Protein AF-A0A1C4Q331-F1 (afdb_monomer)

Radius of gyration: 15.73 Å; Cα contacts (8 Å, |Δi|>4): 111; chains: 1; bounding box: 29×30×48 Å

pLDDT: mean 87.79, std 13.41, range [39.84, 97.75]

Solvent-accessible surface area (backbone atoms only — not comparable to full-atom values): 6144 Å² total; per-residue (Å²): 84,71,68,70,79,42,51,97,45,69,68,37,45,51,61,76,69,50,78,54,90,51,75,50,84,66,67,50,57,43,76,56,60,70,34,66,68,47,50,52,39,54,50,44,31,45,73,74,66,33,45,63,70,83,64,43,73,42,80,42,78,37,82,92,74,75,41,79,46,64,19,40,30,82,64,55,71,67,57,50,51,50,53,53,51,56,57,68,68,37,80,77,65,79,69,61,88,75,81,130

Structure (mmCIF, N/CA/C/O backbone):
data_AF-A0A1C4Q331-F1
#
_entry.id   AF-A0A1C4Q331-F1
#
loop_
_atom_site.group_PDB
_atom_site.id
_atom_site.type_symbol
_atom_site.label_atom_id
_atom_site.label_alt_id
_atom_site.label_comp_id
_atom_site.label_asym_id
_atom_site.label_entity_id
_atom_site.label_seq_id
_atom_site.pdbx_PDB_ins_code
_atom_site.Cartn_x
_atom_site.Cartn_y
_atom_site.Cartn_z
_atom_site.occupancy
_atom_site.B_iso_or_equiv
_atom_site.auth_seq_id
_atom_site.auth_comp_id
_atom_site.auth_asym_id
_atom_site.auth_atom_id
_atom_site.pdbx_PDB_model_num
ATOM 1 N N . MET A 1 1 ? -0.215 -9.614 2.777 1.00 71.31 1 MET A N 1
ATOM 2 C CA . MET A 1 1 ? 0.178 -9.510 4.197 1.00 71.31 1 MET A CA 1
ATOM 3 C C . MET A 1 1 ? -0.854 -8.691 4.945 1.00 71.31 1 MET A C 1
ATOM 5 O O . MET A 1 1 ? -1.688 -9.327 5.562 1.00 71.31 1 MET A O 1
ATOM 9 N N . ALA A 1 2 ? -0.916 -7.363 4.777 1.00 82.31 2 ALA A N 1
ATOM 10 C CA . ALA A 1 2 ? -1.954 -6.534 5.413 1.00 82.31 2 ALA A CA 1
ATOM 11 C C . ALA A 1 2 ? -3.388 -6.962 5.038 1.00 82.31 2 ALA A C 1
ATOM 13 O O . ALA A 1 2 ? -4.151 -7.322 5.919 1.00 82.31 2 ALA A O 1
ATOM 14 N N . ALA A 1 3 ? -3.681 -7.105 3.738 1.00 92.56 3 ALA A N 1
ATOM 15 C CA . ALA A 1 3 ? -4.972 -7.599 3.226 1.00 92.56 3 ALA A CA 1
ATOM 16 C C . ALA A 1 3 ? -5.399 -8.995 3.738 1.00 92.56 3 ALA A C 1
ATOM 18 O O . ALA A 1 3 ? -6.500 -9.446 3.469 1.00 92.56 3 ALA A O 1
ATOM 19 N N . ALA A 1 4 ? -4.490 -9.735 4.379 1.00 93.81 4 ALA A N 1
ATOM 20 C CA . ALA A 1 4 ? -4.747 -11.064 4.929 1.00 93.81 4 ALA A CA 1
ATOM 21 C C . ALA A 1 4 ? -4.608 -11.088 6.464 1.00 93.81 4 ALA A C 1
ATOM 23 O O . ALA A 1 4 ? -4.492 -12.166 7.039 1.00 93.81 4 ALA A O 1
ATOM 24 N N . GLY A 1 5 ? -4.517 -9.922 7.119 1.00 91.50 5 GLY A N 1
ATOM 25 C CA . GLY A 1 5 ? -4.336 -9.807 8.570 1.00 91.50 5 GLY A CA 1
ATOM 26 C C . GLY A 1 5 ? -2.999 -10.344 9.102 1.00 91.50 5 GLY A C 1
ATOM 27 O O . GLY A 1 5 ? -2.870 -10.601 10.293 1.00 91.50 5 GLY A O 1
ATOM 28 N N . ALA A 1 6 ? -1.994 -10.548 8.243 1.00 95.00 6 ALA A N 1
ATOM 29 C CA . ALA A 1 6 ? -0.720 -11.155 8.627 1.00 95.00 6 ALA A CA 1
ATOM 30 C C . ALA A 1 6 ? 0.382 -10.103 8.845 1.00 95.00 6 ALA A C 1
ATOM 32 O O . ALA A 1 6 ? 0.688 -9.324 7.935 1.00 95.00 6 ALA A O 1
ATOM 33 N N . ALA A 1 7 ? 1.049 -10.157 10.006 1.00 95.19 7 ALA A N 1
ATOM 34 C CA . ALA A 1 7 ? 2.144 -9.261 10.397 1.00 95.19 7 ALA A CA 1
ATOM 35 C C . ALA A 1 7 ? 3.439 -10.019 10.770 1.00 95.19 7 ALA A C 1
ATOM 37 O O . ALA A 1 7 ? 3.823 -10.066 11.936 1.00 95.19 7 ALA A O 1
ATOM 38 N N . PRO A 1 8 ? 4.157 -10.606 9.794 1.00 95.19 8 PRO A N 1
ATOM 39 C CA . PRO A 1 8 ? 5.402 -11.334 10.061 1.00 95.19 8 PRO A CA 1
ATOM 40 C C . PRO A 1 8 ? 6.613 -10.414 10.300 1.00 95.19 8 PRO A C 1
ATOM 42 O O . PRO A 1 8 ? 7.715 -10.892 10.551 1.00 95.19 8 PRO A O 1
ATOM 45 N N . ASN A 1 9 ? 6.446 -9.096 10.171 1.00 95.31 9 ASN A N 1
ATOM 46 C CA . ASN A 1 9 ? 7.483 -8.100 10.415 1.00 95.31 9 ASN A CA 1
ATOM 47 C C . ASN A 1 9 ? 6.881 -6.847 11.069 1.00 95.31 9 ASN A C 1
ATOM 49 O O . ASN A 1 9 ? 5.665 -6.653 11.061 1.00 95.31 9 ASN A O 1
ATOM 53 N N . ARG A 1 10 ? 7.749 -5.977 11.601 1.00 96.62 10 ARG A N 1
ATOM 54 C CA . ARG A 1 10 ? 7.339 -4.774 12.345 1.00 96.62 10 ARG A CA 1
ATOM 55 C C . ARG A 1 10 ? 6.478 -3.815 11.527 1.00 96.62 10 ARG A C 1
ATOM 57 O O . ARG A 1 10 ? 5.551 -3.242 12.078 1.00 96.62 10 ARG A O 1
ATOM 64 N N . LEU A 1 11 ? 6.756 -3.656 10.232 1.00 94.75 11 LEU A N 1
ATOM 65 C CA . LEU A 1 11 ? 5.938 -2.806 9.365 1.00 94.75 11 LEU A CA 1
ATOM 66 C C . LEU A 1 11 ? 4.496 -3.327 9.297 1.00 94.75 11 LEU A C 1
ATOM 68 O O . LEU A 1 11 ? 3.559 -2.553 9.451 1.00 94.75 11 LEU A O 1
ATOM 72 N N . GLY A 1 12 ? 4.319 -4.641 9.134 1.00 94.19 12 GLY A N 1
ATOM 73 C CA . GLY A 1 12 ? 3.003 -5.276 9.191 1.00 94.19 12 GLY A CA 1
ATOM 74 C C . GLY A 1 12 ? 2.307 -5.065 10.537 1.00 94.19 12 GLY A C 1
ATOM 75 O O . GLY A 1 12 ? 1.124 -4.750 10.552 1.00 94.19 12 GLY A O 1
ATOM 76 N N . THR A 1 13 ? 3.034 -5.176 11.654 1.00 95.25 13 THR A N 1
ATOM 77 C CA . THR A 1 13 ? 2.478 -4.914 12.994 1.00 95.25 13 THR A CA 1
ATOM 78 C C . THR A 1 13 ? 2.010 -3.469 13.142 1.00 95.25 13 THR A C 1
ATOM 80 O O . THR A 1 13 ? 0.907 -3.249 13.626 1.00 95.25 13 THR A O 1
ATOM 83 N N . VAL A 1 14 ? 2.809 -2.494 12.694 1.00 95.94 14 VAL A N 1
ATOM 84 C CA . VAL A 1 14 ? 2.441 -1.068 12.731 1.00 95.94 14 VAL A CA 1
ATOM 85 C C . VAL A 1 14 ? 1.185 -0.806 11.906 1.00 95.94 14 VAL A C 1
ATOM 87 O O . VAL A 1 14 ? 0.296 -0.113 12.377 1.00 95.94 14 VAL A O 1
ATOM 90 N N . ILE A 1 15 ? 1.086 -1.391 10.710 1.00 94.94 15 ILE A N 1
ATOM 91 C CA . ILE A 1 15 ? -0.102 -1.262 9.857 1.00 94.94 15 ILE A CA 1
ATOM 92 C C . ILE A 1 15 ? -1.350 -1.813 10.557 1.00 94.94 15 ILE A C 1
ATOM 94 O O . ILE A 1 15 ? -2.387 -1.163 10.524 1.00 94.94 15 ILE A O 1
ATOM 98 N N . LEU A 1 16 ? -1.267 -2.994 11.182 1.00 94.75 16 LEU A N 1
ATOM 99 C CA . LEU A 1 16 ? -2.421 -3.600 11.860 1.00 94.75 16 LEU A CA 1
ATOM 100 C C . LEU A 1 16 ? -2.827 -2.868 13.145 1.00 94.75 16 LEU A C 1
ATOM 102 O O . LEU A 1 16 ? -3.975 -2.976 13.555 1.00 94.75 16 LEU A O 1
ATOM 106 N N . ALA A 1 17 ? -1.895 -2.161 13.782 1.00 94.88 17 ALA A N 1
ATOM 107 C CA . ALA A 1 17 ? -2.142 -1.388 14.996 1.00 94.88 17 ALA A CA 1
ATOM 108 C C . ALA A 1 17 ? -2.497 0.085 14.720 1.00 94.88 17 ALA A C 1
ATOM 110 O O . ALA A 1 17 ? -2.633 0.859 15.662 1.00 94.88 17 ALA A O 1
ATOM 111 N N . ALA A 1 18 ? -2.566 0.509 13.455 1.00 93.06 18 ALA A N 1
ATOM 112 C CA . ALA A 1 18 ? -2.797 1.904 13.112 1.00 93.06 18 ALA A CA 1
ATOM 113 C C . ALA A 1 18 ? -4.272 2.289 13.307 1.00 93.06 18 ALA A C 1
ATOM 115 O O . ALA A 1 18 ? -5.144 1.797 12.597 1.00 93.06 18 ALA A O 1
ATOM 116 N N . ASP A 1 19 ? -4.528 3.247 14.199 1.00 90.56 19 ASP A N 1
ATOM 117 C CA . ASP A 1 19 ? -5.849 3.874 14.386 1.00 90.56 19 ASP A CA 1
ATOM 118 C C . ASP A 1 19 ? -6.065 5.112 13.491 1.00 90.56 19 ASP A C 1
ATOM 120 O O . ASP A 1 19 ? -7.026 5.868 13.651 1.00 90.56 19 ASP A O 1
ATOM 124 N N . CYS A 1 20 ? -5.160 5.338 12.540 1.00 89.56 20 CYS A N 1
ATOM 125 C CA . CYS A 1 20 ? -5.206 6.409 11.551 1.00 89.56 20 CYS A CA 1
ATOM 126 C C . CYS A 1 20 ? -5.291 5.829 10.128 1.00 89.56 20 CYS A C 1
ATOM 128 O O . CYS A 1 20 ? -5.007 4.644 9.928 1.00 89.56 20 CYS A O 1
ATOM 130 N N . PRO A 1 21 ? -5.665 6.629 9.110 1.00 92.44 21 PRO A N 1
ATOM 131 C CA . PRO A 1 21 ? -5.699 6.133 7.742 1.00 92.44 21 PRO A CA 1
ATOM 132 C C . PRO A 1 21 ? -4.338 5.614 7.293 1.00 92.44 21 PRO A C 1
ATOM 134 O O . PRO A 1 21 ? -3.316 6.288 7.437 1.00 92.44 21 PRO A O 1
ATOM 137 N N . VAL A 1 22 ? -4.350 4.448 6.655 1.00 94.69 22 VAL A N 1
ATOM 138 C CA . VAL A 1 22 ? -3.163 3.855 6.043 1.00 94.69 22 VAL A CA 1
ATOM 139 C C . VAL A 1 22 ? -3.272 3.980 4.529 1.00 94.69 22 VAL A C 1
ATOM 141 O O . VAL A 1 22 ? -4.238 3.510 3.927 1.00 94.69 22 VAL A O 1
ATOM 144 N N . ALA A 1 23 ? -2.261 4.594 3.912 1.00 95.69 23 ALA A N 1
ATOM 145 C CA . ALA A 1 23 ? -2.136 4.687 2.464 1.00 95.69 23 ALA A CA 1
ATOM 146 C C . ALA A 1 23 ? -1.039 3.751 1.935 1.00 95.69 23 ALA A C 1
ATOM 148 O O . ALA A 1 23 ? 0.093 3.769 2.421 1.00 95.69 23 ALA A O 1
ATOM 149 N N . PHE A 1 24 ? -1.353 2.960 0.909 1.00 95.75 24 PHE A N 1
ATOM 150 C CA . PHE A 1 24 ? -0.402 2.085 0.222 1.00 95.75 24 PHE A CA 1
ATOM 151 C C . PHE A 1 24 ? -0.141 2.593 -1.190 1.00 95.75 24 PHE A C 1
ATOM 153 O O . PHE A 1 24 ? -1.073 2.714 -1.972 1.00 95.75 24 PHE A O 1
ATOM 160 N N . PHE A 1 25 ? 1.128 2.791 -1.548 1.00 95.12 25 PHE A N 1
ATOM 161 C CA . PHE A 1 25 ? 1.557 3.142 -2.905 1.00 95.12 25 PHE A CA 1
ATOM 162 C C . PHE A 1 25 ? 2.260 1.935 -3.543 1.00 95.12 25 PHE A C 1
ATOM 164 O O . PHE A 1 25 ? 3.440 1.706 -3.266 1.00 95.12 25 PHE A O 1
ATOM 171 N N . PRO A 1 26 ? 1.564 1.098 -4.336 1.00 93.44 26 PRO A N 1
ATOM 172 C CA . PRO A 1 26 ? 2.153 -0.127 -4.858 1.00 93.44 26 PRO A CA 1
ATOM 173 C C . PRO A 1 26 ? 3.200 0.169 -5.936 1.00 93.44 26 PRO A C 1
ATOM 175 O O . PRO A 1 26 ? 2.903 0.814 -6.937 1.00 93.44 26 PRO A O 1
ATOM 178 N N . VAL A 1 27 ? 4.404 -0.380 -5.764 1.00 91.69 27 VAL A N 1
ATOM 179 C CA . VAL A 1 27 ? 5.494 -0.321 -6.748 1.00 91.69 27 VAL A CA 1
ATOM 180 C C . VAL A 1 27 ? 5.982 -1.732 -7.004 1.00 91.69 27 VAL A C 1
ATOM 182 O O . VAL A 1 27 ? 6.430 -2.418 -6.084 1.00 91.69 27 VAL A O 1
ATOM 185 N N . MET A 1 28 ? 5.858 -2.191 -8.243 1.00 90.50 28 MET A N 1
ATOM 186 C CA . MET A 1 28 ? 6.271 -3.531 -8.653 1.00 90.50 28 MET A CA 1
ATOM 187 C C . MET A 1 28 ? 6.327 -3.626 -10.177 1.00 90.50 28 MET A C 1
ATOM 189 O O . MET A 1 28 ? 5.725 -2.810 -10.867 1.00 90.50 28 MET A O 1
ATOM 193 N N . GLY A 1 29 ? 6.991 -4.656 -10.706 1.00 90.00 29 GLY A N 1
ATOM 194 C CA . GLY A 1 29 ? 6.990 -4.929 -12.146 1.00 90.00 29 GLY A CA 1
ATOM 195 C C . GLY A 1 29 ? 5.591 -5.261 -12.687 1.00 90.00 29 GLY A C 1
ATOM 196 O O . GLY A 1 29 ? 4.738 -5.794 -11.967 1.00 90.00 29 GLY A O 1
ATOM 197 N N . ALA A 1 30 ? 5.365 -5.004 -13.979 1.00 89.00 30 ALA A N 1
ATOM 198 C CA . ALA A 1 30 ? 4.064 -5.158 -14.643 1.00 89.00 30 ALA A CA 1
ATOM 199 C C . ALA A 1 30 ? 3.457 -6.561 -14.457 1.00 89.00 30 ALA A C 1
ATOM 201 O O . ALA A 1 30 ? 2.308 -6.717 -14.044 1.00 89.00 30 ALA A O 1
ATOM 202 N N . ARG A 1 31 ? 4.283 -7.601 -14.632 1.00 88.75 31 ARG A N 1
ATOM 203 C CA . ARG A 1 31 ? 3.864 -9.004 -14.473 1.00 88.75 31 ARG A CA 1
ATOM 204 C C . ARG A 1 31 ? 3.442 -9.349 -13.046 1.00 88.75 31 ARG A C 1
ATOM 206 O O . ARG A 1 31 ? 2.674 -10.285 -12.849 1.00 88.75 31 ARG A O 1
ATOM 213 N N . MET A 1 32 ? 3.969 -8.657 -12.031 1.00 91.94 32 MET A N 1
ATOM 214 C CA . MET A 1 32 ? 3.510 -8.841 -10.651 1.00 91.94 32 MET A CA 1
ATOM 215 C C . MET A 1 32 ? 2.133 -8.215 -10.458 1.00 91.94 32 MET A C 1
ATOM 217 O O . MET A 1 32 ? 1.267 -8.852 -9.862 1.00 91.94 32 MET A O 1
ATOM 221 N N . TRP A 1 33 ? 1.924 -7.017 -11.000 1.00 91.94 33 TRP A N 1
ATOM 222 C CA . TRP A 1 33 ? 0.660 -6.289 -10.911 1.00 91.94 33 TRP A CA 1
ATOM 223 C C . TRP A 1 33 ? -0.511 -7.021 -11.581 1.00 91.94 33 TRP A C 1
ATOM 225 O O . TRP A 1 33 ? -1.642 -6.979 -11.099 1.00 91.94 33 TRP A O 1
ATOM 235 N N . GLU A 1 34 ? -0.247 -7.742 -12.668 1.00 91.56 34 GLU A N 1
ATOM 236 C CA . GLU A 1 34 ? -1.243 -8.562 -13.368 1.00 91.56 34 GLU A CA 1
ATOM 237 C C . GLU A 1 34 ? -1.656 -9.828 -12.605 1.00 91.56 34 GLU A C 1
ATOM 239 O O . GLU A 1 34 ? -2.675 -10.436 -12.933 1.00 91.56 34 GLU A O 1
ATOM 244 N N . LYS A 1 35 ? -0.914 -10.243 -11.566 1.00 95.94 35 LYS A N 1
ATOM 245 C CA . LYS A 1 35 ? -1.259 -11.461 -10.822 1.00 95.94 35 LYS A CA 1
ATOM 246 C C . LYS A 1 35 ? -2.629 -11.301 -10.150 1.00 95.94 35 LYS A C 1
ATOM 248 O O . LYS A 1 35 ? -2.816 -10.343 -9.393 1.00 95.94 35 LYS A O 1
ATOM 253 N N . PRO A 1 36 ? -3.540 -12.287 -10.283 1.00 97.44 36 PRO A N 1
ATOM 254 C CA . PRO A 1 36 ? -4.860 -12.234 -9.651 1.00 97.44 36 PRO A CA 1
ATOM 255 C C . PRO A 1 36 ? -4.796 -11.988 -8.140 1.00 97.44 36 PRO A C 1
ATOM 257 O O . PRO A 1 36 ? -5.591 -11.231 -7.593 1.00 97.44 36 PRO A O 1
ATOM 260 N N . ALA A 1 37 ? -3.795 -12.565 -7.467 1.00 96.69 37 ALA A N 1
ATOM 261 C CA . ALA A 1 37 ? -3.578 -12.359 -6.039 1.00 96.69 37 ALA A CA 1
ATOM 262 C C . ALA A 1 37 ? -3.274 -10.894 -5.680 1.00 96.69 37 ALA A C 1
ATOM 264 O O . ALA A 1 37 ? -3.742 -10.419 -4.651 1.00 96.69 37 ALA A O 1
ATOM 265 N N . VAL A 1 38 ? -2.518 -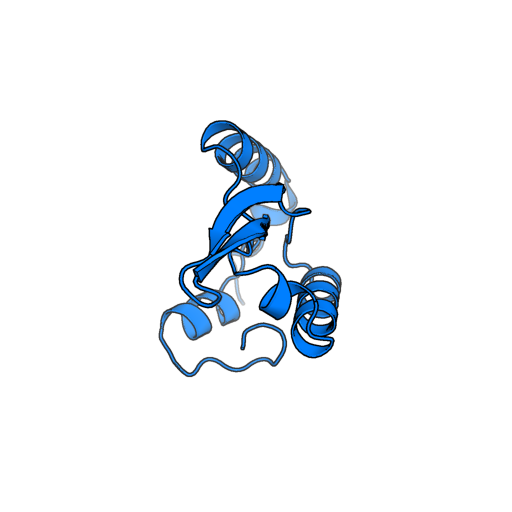10.168 -6.512 1.00 95.69 38 VAL A N 1
ATOM 266 C CA . VAL A 1 38 ? -2.212 -8.748 -6.271 1.00 95.69 38 VAL A CA 1
ATOM 267 C C . VAL A 1 38 ? -3.466 -7.906 -6.453 1.00 95.69 38 VAL A C 1
ATOM 269 O O . VAL A 1 38 ? -3.801 -7.130 -5.562 1.00 95.69 38 VAL A O 1
ATOM 272 N N . ARG A 1 39 ? -4.205 -8.114 -7.548 1.00 94.94 39 ARG A N 1
ATOM 273 C CA . ARG A 1 39 ? -5.459 -7.393 -7.816 1.00 94.94 39 ARG A CA 1
ATOM 274 C C . ARG A 1 39 ? -6.501 -7.618 -6.724 1.00 94.94 39 ARG A C 1
ATOM 276 O O . ARG A 1 39 ? -7.065 -6.648 -6.228 1.00 94.94 39 ARG A O 1
ATOM 283 N N . ARG A 1 40 ? -6.679 -8.870 -6.287 1.00 97.06 40 ARG A N 1
ATOM 284 C CA . ARG A 1 40 ? -7.562 -9.215 -5.165 1.00 97.06 40 ARG A CA 1
ATOM 285 C C . ARG A 1 40 ? -7.137 -8.518 -3.874 1.00 97.06 40 ARG A C 1
ATOM 287 O O . ARG A 1 40 ? -7.977 -7.945 -3.201 1.00 97.06 40 ARG A O 1
ATOM 294 N N . ASN A 1 41 ? -5.847 -8.536 -3.537 1.00 97.06 41 ASN A N 1
ATOM 295 C CA . ASN A 1 41 ? -5.371 -7.904 -2.305 1.00 97.06 41 ASN A CA 1
ATOM 296 C C . ASN A 1 41 ? -5.523 -6.376 -2.338 1.00 97.06 41 ASN A C 1
ATOM 298 O O . ASN A 1 41 ? -5.809 -5.782 -1.308 1.00 97.06 41 ASN A O 1
ATOM 302 N N . VAL A 1 42 ? -5.328 -5.736 -3.497 1.00 96.62 42 VAL A N 1
ATOM 303 C CA . VAL A 1 42 ? -5.563 -4.291 -3.658 1.00 96.62 42 VAL A CA 1
ATOM 304 C C . VAL A 1 42 ? -7.040 -3.956 -3.468 1.00 96.62 42 VAL A C 1
ATOM 306 O O . VAL A 1 42 ? -7.346 -3.000 -2.762 1.00 96.62 42 VAL A O 1
ATOM 309 N N . ALA A 1 43 ? -7.940 -4.745 -4.061 1.00 96.69 43 ALA A N 1
ATOM 310 C CA . ALA A 1 43 ? -9.378 -4.578 -3.864 1.00 96.69 43 ALA A CA 1
ATOM 311 C C . ALA A 1 43 ? -9.757 -4.744 -2.385 1.00 96.69 43 ALA A C 1
ATOM 313 O O . ALA A 1 43 ? -10.368 -3.843 -1.823 1.00 96.69 43 ALA A O 1
ATOM 314 N N . GLN A 1 44 ? -9.277 -5.810 -1.738 1.00 97.75 44 GLN A N 1
ATOM 315 C CA . GLN A 1 44 ? -9.531 -6.063 -0.319 1.00 97.75 44 GLN A CA 1
ATOM 316 C C . GLN A 1 44 ? -9.057 -4.908 0.569 1.00 97.75 44 GLN A C 1
ATOM 318 O O . GLN A 1 44 ? -9.806 -4.449 1.414 1.00 97.75 44 GLN A O 1
ATOM 323 N N . LEU A 1 45 ? -7.849 -4.371 0.349 1.00 96.56 45 LEU A N 1
ATOM 324 C CA . LEU A 1 45 ? -7.360 -3.226 1.130 1.00 96.56 45 LEU A CA 1
ATOM 325 C C . LEU A 1 45 ? -8.280 -2.006 1.010 1.00 96.56 45 LEU A C 1
ATOM 327 O O . LEU A 1 45 ? -8.493 -1.311 1.998 1.00 96.56 45 LEU A O 1
ATOM 331 N N . ARG A 1 46 ? -8.812 -1.739 -0.188 1.00 96.25 46 ARG A N 1
ATOM 332 C CA . ARG A 1 46 ? -9.759 -0.635 -0.407 1.00 96.25 46 ARG A CA 1
ATOM 333 C C . ARG A 1 46 ? -11.091 -0.897 0.296 1.00 96.25 46 ARG A C 1
ATOM 335 O O . ARG A 1 46 ? -11.639 0.024 0.891 1.00 96.25 46 ARG A O 1
ATOM 342 N N . GLU A 1 47 ? -11.586 -2.133 0.248 1.00 96.38 47 GLU A N 1
ATOM 343 C CA . GLU A 1 47 ? -12.7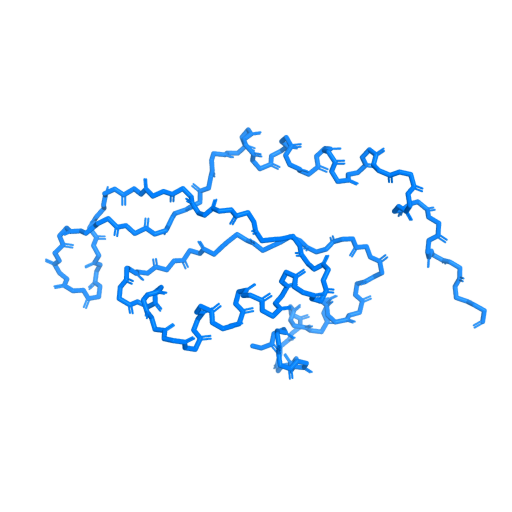97 -2.562 0.965 1.00 96.38 47 GLU A CA 1
ATOM 344 C C . GLU A 1 47 ? -12.631 -2.456 2.488 1.00 96.38 47 GLU A C 1
ATOM 346 O O . GLU A 1 47 ? -13.547 -2.008 3.173 1.00 96.38 47 GLU A O 1
ATOM 351 N N . ASP A 1 48 ? -11.439 -2.760 3.003 1.00 95.00 48 ASP A N 1
ATOM 352 C CA . ASP A 1 48 ? -11.080 -2.644 4.422 1.00 95.00 48 ASP A CA 1
ATOM 353 C C . ASP A 1 48 ? -10.848 -1.178 4.867 1.00 95.00 48 ASP A C 1
ATOM 355 O O . ASP A 1 48 ? -10.470 -0.923 6.011 1.00 95.00 48 ASP A O 1
ATOM 359 N N . GLY A 1 49 ? -11.049 -0.196 3.979 1.00 92.75 49 GLY A N 1
ATOM 360 C CA . GLY A 1 49 ? -10.927 1.236 4.277 1.00 92.75 49 GLY A CA 1
ATOM 361 C C . GLY A 1 49 ? -9.512 1.811 4.159 1.00 92.75 49 GLY A C 1
ATOM 362 O O . GLY A 1 49 ? -9.300 2.984 4.470 1.00 92.75 49 GLY A O 1
ATOM 363 N N . CYS A 1 50 ? -8.534 1.030 3.688 1.00 95.56 50 CYS A N 1
ATOM 364 C CA . CYS A 1 50 ? -7.207 1.559 3.379 1.00 95.56 50 CYS A CA 1
ATOM 365 C C . CYS A 1 50 ? -7.231 2.371 2.079 1.00 95.56 50 CYS A C 1
ATOM 367 O O . CYS A 1 50 ? -7.923 2.053 1.109 1.00 95.56 50 CYS A O 1
ATOM 369 N N . VAL A 1 51 ? -6.377 3.387 2.010 1.00 96.12 51 VAL A N 1
ATOM 370 C CA . VAL A 1 51 ? -6.235 4.220 0.818 1.00 96.12 51 VAL A CA 1
ATOM 371 C C . VAL A 1 51 ? -5.224 3.565 -0.113 1.00 96.12 51 VAL A C 1
ATOM 373 O O . VAL A 1 51 ? -4.042 3.458 0.198 1.00 96.12 51 VAL A O 1
ATOM 376 N N . VAL A 1 52 ? -5.669 3.122 -1.283 1.00 96.12 52 VAL A N 1
ATOM 377 C CA . VAL A 1 52 ? -4.769 2.601 -2.319 1.00 96.12 52 VAL A CA 1
ATOM 378 C C . VAL A 1 52 ? -5.034 3.382 -3.603 1.00 96.12 52 VAL A C 1
ATOM 380 O O . VAL A 1 52 ? -5.949 3.000 -4.340 1.00 96.12 52 VAL A O 1
ATOM 383 N N . PRO A 1 53 ? -4.315 4.490 -3.872 1.00 93.38 53 PRO A N 1
ATOM 384 C CA . PRO A 1 53 ? -4.514 5.269 -5.086 1.00 93.38 53 PRO A CA 1
ATOM 385 C C . PRO A 1 53 ? -4.256 4.419 -6.331 1.00 93.38 53 PRO A C 1
ATOM 387 O O . PRO A 1 53 ? -3.534 3.418 -6.289 1.00 93.38 53 PRO A O 1
ATOM 390 N N . GLU A 1 54 ? -4.867 4.811 -7.448 1.00 90.88 54 GLU A N 1
ATOM 391 C CA . GLU A 1 54 ? -4.515 4.214 -8.732 1.00 90.88 54 GLU A CA 1
ATOM 392 C C . GLU A 1 54 ? -3.032 4.479 -9.034 1.00 90.88 54 GLU A C 1
ATOM 394 O O . GLU A 1 54 ? -2.567 5.608 -8.841 1.00 90.88 54 GLU A O 1
ATOM 399 N N . PRO A 1 55 ? -2.264 3.463 -9.468 1.00 90.50 55 PRO A N 1
ATOM 400 C CA . PRO A 1 55 ? -0.845 3.649 -9.707 1.00 90.50 55 PRO A CA 1
ATOM 401 C C . PRO A 1 55 ? -0.589 4.613 -10.857 1.00 90.50 55 PRO A C 1
ATOM 403 O O . PRO A 1 55 ? -1.273 4.581 -11.883 1.00 90.50 55 PRO A O 1
ATOM 406 N N . VAL A 1 56 ? 0.478 5.396 -10.728 1.00 91.56 56 VAL A N 1
ATOM 407 C CA . VAL A 1 56 ? 1.047 6.095 -11.876 1.00 91.56 56 VAL A CA 1
ATOM 408 C C . VAL A 1 56 ? 1.871 5.086 -12.668 1.00 91.56 56 VAL A C 1
ATOM 410 O O . VAL A 1 56 ? 2.697 4.363 -12.109 1.00 91.56 56 VAL A O 1
ATOM 413 N N . TRP A 1 57 ? 1.622 5.007 -13.970 1.00 91.81 57 TRP A N 1
ATOM 414 C CA . TRP A 1 57 ? 2.318 4.088 -14.863 1.00 91.81 57 TRP A CA 1
ATOM 415 C C . TRP A 1 57 ? 3.480 4.790 -15.545 1.00 91.81 57 TRP A C 1
ATOM 417 O O . TRP A 1 57 ? 3.316 5.881 -16.090 1.00 91.81 57 TRP A O 1
ATOM 427 N N . HIS A 1 58 ? 4.643 4.148 -15.533 1.00 88.12 58 HIS A N 1
ATOM 428 C CA . HIS A 1 58 ? 5.836 4.654 -16.199 1.00 88.12 58 HIS A CA 1
ATOM 429 C C . HIS A 1 58 ? 6.481 3.558 -17.034 1.00 88.12 58 HIS A C 1
ATOM 431 O O . HIS A 1 58 ? 6.567 2.409 -16.603 1.00 88.12 58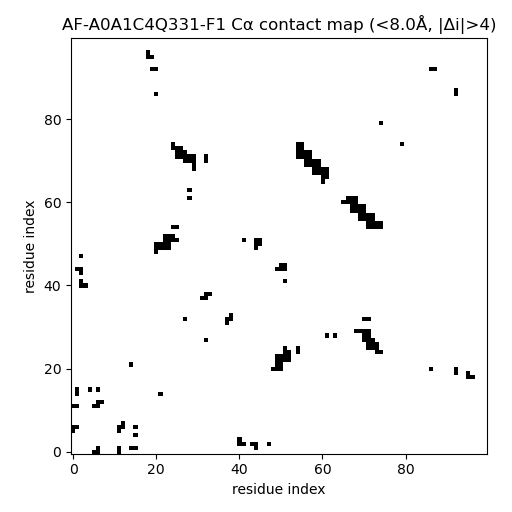 HIS A O 1
ATOM 437 N N . GLU A 1 59 ? 6.975 3.934 -18.212 1.00 90.31 59 GLU A N 1
ATOM 438 C CA . GLU A 1 59 ? 7.876 3.081 -18.976 1.00 90.31 59 GLU A CA 1
ATOM 439 C C . GLU A 1 59 ? 9.267 3.099 -18.347 1.00 90.31 59 GLU A C 1
ATOM 441 O O . GLU A 1 59 ? 9.879 4.153 -18.161 1.00 90.31 59 GLU A O 1
ATOM 446 N N . GLY A 1 60 ? 9.776 1.914 -18.033 1.00 85.88 60 GLY A N 1
ATOM 447 C CA . GLY A 1 60 ? 11.070 1.735 -17.395 1.00 85.88 60 GLY A CA 1
ATOM 448 C C . GLY A 1 60 ? 11.719 0.424 -17.805 1.00 85.88 60 GLY A C 1
ATOM 449 O O . GLY A 1 60 ? 11.107 -0.431 -18.447 1.00 85.88 60 GLY A O 1
ATOM 450 N N . PHE A 1 61 ? 12.994 0.273 -17.462 1.00 85.00 61 PHE A N 1
ATOM 451 C CA . PHE A 1 61 ? 13.673 -1.010 -17.590 1.00 85.00 61 PHE A CA 1
ATOM 452 C C . PHE A 1 61 ? 13.275 -1.907 -16.417 1.00 85.00 61 PHE A C 1
ATOM 454 O O . PHE A 1 61 ? 13.516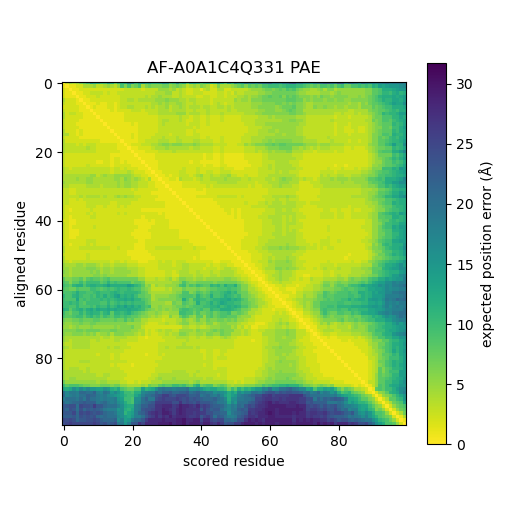 -1.551 -15.265 1.00 85.00 61 PHE A O 1
ATOM 461 N N . ASP A 1 62 ? 12.687 -3.065 -16.710 1.00 81.88 62 ASP A N 1
ATOM 462 C CA . ASP A 1 62 ? 12.364 -4.080 -15.712 1.00 81.88 62 ASP A CA 1
ATOM 463 C C . ASP A 1 62 ? 13.555 -5.049 -15.581 1.00 81.88 62 ASP A C 1
ATOM 465 O O . ASP A 1 62 ? 13.768 -5.889 -16.466 1.00 81.88 62 ASP A O 1
ATOM 469 N N . PRO A 1 63 ? 14.333 -4.986 -14.483 1.00 78.75 63 PRO A N 1
ATOM 470 C CA . PRO A 1 63 ? 15.493 -5.853 -14.288 1.00 78.75 63 PRO A CA 1
ATOM 471 C C . PRO A 1 63 ? 15.118 -7.335 -14.153 1.00 78.75 63 PRO A C 1
ATOM 473 O O . PRO A 1 63 ? 15.959 -8.194 -14.400 1.00 78.75 63 PRO A O 1
ATOM 476 N N . GLY A 1 64 ? 13.870 -7.655 -13.793 1.00 78.44 64 GLY A N 1
ATOM 477 C CA . GLY A 1 64 ? 13.382 -9.030 -13.700 1.00 78.44 64 GLY A CA 1
ATOM 478 C C . GLY A 1 64 ? 13.095 -9.673 -15.056 1.00 78.44 64 GLY A C 1
ATOM 479 O O . GLY A 1 64 ? 13.062 -10.900 -15.149 1.00 78.44 64 GLY A O 1
ATOM 480 N N . THR A 1 65 ? 12.896 -8.874 -16.109 1.00 81.88 65 THR A N 1
ATOM 481 C CA . THR A 1 65 ? 12.702 -9.376 -17.483 1.00 81.88 65 THR A CA 1
ATOM 482 C C . THR A 1 65 ? 13.841 -9.010 -18.431 1.00 81.88 65 THR A C 1
ATOM 484 O O . THR A 1 65 ? 13.928 -9.581 -19.514 1.00 81.88 65 THR A O 1
ATOM 487 N N . GLY A 1 66 ? 14.711 -8.071 -18.046 1.00 85.56 66 GLY A N 1
ATOM 488 C CA . GLY A 1 66 ? 15.771 -7.558 -18.911 1.00 85.56 66 GLY A CA 1
ATOM 489 C C . GLY A 1 66 ? 15.244 -6.718 -20.078 1.00 85.56 66 GLY A C 1
ATOM 490 O O . GLY A 1 66 ? 15.938 -6.561 -21.081 1.00 85.56 66 GLY A O 1
ATOM 491 N N . SER A 1 67 ? 14.014 -6.207 -19.984 1.00 87.50 67 SER A N 1
ATOM 492 C CA . SER A 1 67 ? 13.329 -5.508 -21.075 1.00 87.50 67 SER A CA 1
ATOM 493 C C . SER A 1 67 ? 12.627 -4.244 -20.584 1.00 87.50 67 SER A C 1
ATOM 495 O O . SER A 1 67 ? 12.449 -4.042 -19.382 1.00 87.50 67 SER A O 1
ATOM 497 N N . ARG A 1 68 ? 12.247 -3.362 -21.515 1.00 88.38 68 ARG A N 1
ATOM 498 C CA . ARG A 1 68 ? 11.420 -2.197 -21.190 1.00 88.38 68 ARG A CA 1
ATOM 499 C C . ARG A 1 68 ? 9.958 -2.607 -21.061 1.00 88.38 68 ARG A C 1
ATOM 501 O O . ARG A 1 68 ? 9.434 -3.281 -21.943 1.00 88.38 68 ARG A O 1
ATOM 508 N N . ALA A 1 69 ? 9.310 -2.160 -19.994 1.00 86.81 69 ALA A N 1
ATOM 509 C CA . ALA A 1 69 ? 7.891 -2.378 -19.751 1.00 86.81 69 ALA A CA 1
ATOM 510 C C . ALA A 1 69 ? 7.276 -1.153 -19.066 1.00 86.81 69 ALA A C 1
ATOM 512 O O . ALA A 1 69 ? 7.956 -0.436 -18.331 1.00 86.81 69 ALA A O 1
ATOM 513 N N . SER A 1 70 ? 5.978 -0.938 -19.282 1.00 88.81 70 SER A N 1
ATOM 514 C CA . SER A 1 70 ? 5.200 -0.007 -18.466 1.00 88.81 70 SER A CA 1
ATOM 515 C C . SER A 1 70 ? 4.802 -0.698 -17.169 1.00 88.81 70 SER A C 1
ATOM 517 O O . SER A 1 70 ? 4.227 -1.786 -17.211 1.00 88.81 70 SER A O 1
ATOM 519 N N . HIS A 1 71 ? 5.121 -0.107 -16.021 1.00 87.50 71 HIS A N 1
ATOM 520 C CA . HIS A 1 71 ?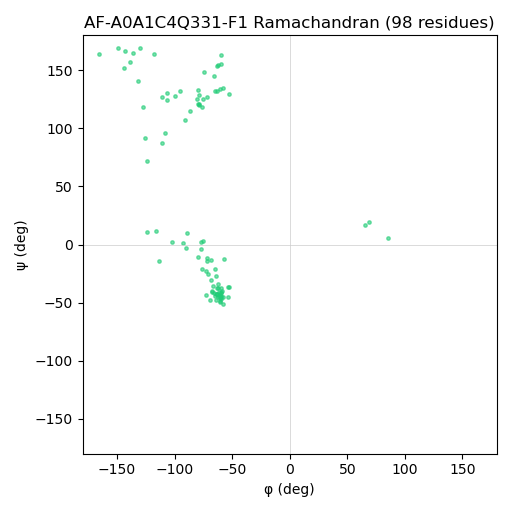 4.834 -0.697 -14.716 1.00 87.50 71 HIS A CA 1
ATOM 521 C C . HIS A 1 71 ? 4.332 0.346 -13.705 1.00 87.50 71 HIS A C 1
ATOM 523 O O . HIS A 1 71 ? 4.625 1.538 -13.853 1.00 87.50 71 HIS A O 1
ATOM 529 N N . PRO A 1 72 ? 3.595 -0.084 -12.659 1.00 89.75 72 PRO A N 1
ATOM 530 C CA . PRO A 1 72 ? 3.281 0.764 -11.517 1.00 89.75 72 PRO A CA 1
ATOM 531 C C . PRO A 1 72 ? 4.546 1.383 -10.926 1.00 89.75 72 PRO A C 1
ATOM 533 O O . PRO A 1 72 ? 5.526 0.682 -10.648 1.00 89.75 72 PRO A O 1
ATOM 536 N N . SER A 1 73 ? 4.516 2.693 -10.731 1.00 89.50 73 SER A N 1
ATOM 537 C CA . SER A 1 73 ? 5.605 3.459 -10.141 1.00 89.50 73 SER A CA 1
ATOM 538 C C . SER A 1 73 ? 5.099 4.359 -9.021 1.00 89.50 73 SER A C 1
ATOM 540 O O . SER A 1 73 ? 3.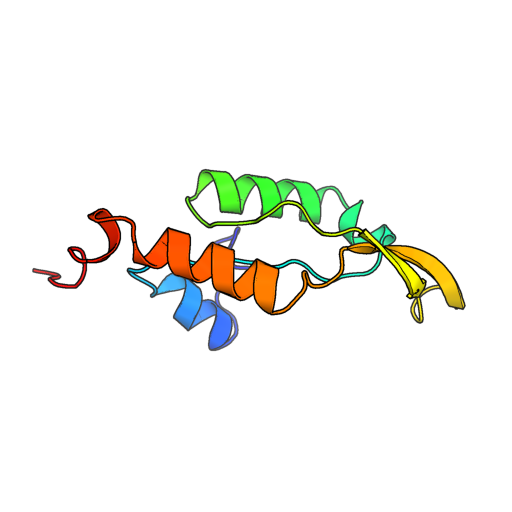894 4.542 -8.827 1.00 89.50 73 SER A O 1
ATOM 542 N N . LEU A 1 74 ? 6.048 4.927 -8.280 1.00 90.31 74 LEU A N 1
ATOM 543 C CA . LEU A 1 74 ? 5.752 5.933 -7.267 1.00 90.31 74 LEU A CA 1
ATOM 544 C C . LEU A 1 74 ? 5.186 7.196 -7.929 1.00 90.31 74 LEU A C 1
ATOM 546 O O . LEU A 1 74 ? 5.788 7.686 -8.887 1.00 90.31 74 LEU A O 1
ATOM 550 N N . PRO A 1 75 ? 4.077 7.751 -7.407 1.00 93.25 75 PRO A N 1
ATOM 551 C CA . PRO A 1 75 ? 3.669 9.110 -7.737 1.00 93.25 75 PRO A CA 1
ATOM 552 C C . PRO A 1 75 ? 4.759 10.114 -7.346 1.00 93.25 75 PRO A C 1
ATOM 554 O O . PRO A 1 75 ? 5.635 9.817 -6.526 1.00 93.25 75 PRO A O 1
ATOM 557 N N . SER A 1 76 ? 4.686 11.327 -7.894 1.00 94.19 76 SER A N 1
ATOM 558 C CA . SER A 1 76 ? 5.618 12.387 -7.513 1.00 94.19 76 SER A CA 1
ATOM 559 C C . SER A 1 76 ? 5.471 12.750 -6.025 1.00 94.19 76 SER A C 1
ATOM 561 O O . SER A 1 76 ? 4.382 12.590 -5.455 1.00 94.19 76 SER A O 1
ATOM 563 N N . PRO A 1 77 ? 6.525 13.276 -5.374 1.00 95.88 77 PRO A N 1
ATOM 564 C CA . PRO A 1 77 ? 6.441 13.734 -3.988 1.00 95.88 77 PRO A CA 1
ATOM 565 C C . PRO A 1 77 ? 5.292 14.719 -3.745 1.00 95.88 77 PRO A C 1
ATOM 567 O O . PRO A 1 77 ? 4.628 14.645 -2.715 1.00 95.88 77 PRO A O 1
ATOM 570 N N . GLU A 1 78 ? 5.001 15.595 -4.707 1.00 96.69 78 GLU A N 1
ATOM 571 C CA . GLU A 1 78 ? 3.909 16.570 -4.636 1.00 96.69 78 GLU A CA 1
ATOM 572 C C . GLU A 1 78 ? 2.536 15.888 -4.673 1.00 96.69 78 GLU A C 1
ATOM 574 O O . GLU A 1 78 ? 1.633 16.272 -3.928 1.00 96.69 78 GLU A O 1
ATOM 579 N N . GLN A 1 79 ? 2.373 14.851 -5.503 1.00 94.50 79 GLN A N 1
ATOM 580 C CA . GLN A 1 79 ? 1.141 14.058 -5.555 1.00 94.50 79 GLN A CA 1
ATOM 581 C C . GLN A 1 79 ? 0.915 13.298 -4.244 1.00 94.50 79 GLN A C 1
ATOM 583 O O . GLN A 1 79 ? -0.205 13.278 -3.730 1.00 94.50 79 GLN A O 1
ATOM 588 N N . VAL A 1 80 ? 1.978 12.715 -3.679 1.00 95.19 80 VAL A N 1
ATOM 589 C CA . VAL A 1 80 ? 1.921 12.038 -2.375 1.00 95.19 80 VAL A CA 1
ATOM 590 C C . VAL A 1 80 ? 1.581 13.036 -1.268 1.00 95.19 80 VAL A C 1
ATOM 592 O O . VAL A 1 80 ? 0.669 12.785 -0.483 1.00 95.19 80 VAL A O 1
ATOM 595 N N . ALA A 1 81 ? 2.260 14.185 -1.225 1.00 96.31 81 ALA A N 1
ATOM 596 C CA . ALA A 1 81 ? 2.026 15.220 -0.220 1.00 96.31 81 ALA A CA 1
ATOM 597 C C . ALA A 1 81 ? 0.587 15.746 -0.263 1.00 96.31 81 ALA A C 1
ATOM 599 O O . ALA A 1 81 ? -0.038 15.910 0.784 1.00 96.31 81 ALA A O 1
ATOM 600 N N . LYS A 1 82 ? 0.038 15.949 -1.467 1.00 95.31 82 LYS A N 1
ATOM 601 C CA . LYS A 1 82 ? -1.359 16.348 -1.652 1.00 95.31 82 LYS A CA 1
ATOM 602 C C . LYS A 1 82 ? -2.328 15.312 -1.077 1.00 95.31 82 LYS A C 1
ATOM 604 O O . LYS A 1 82 ? -3.198 15.686 -0.297 1.00 95.31 82 LYS A O 1
ATOM 609 N N . LEU A 1 83 ? -2.150 14.029 -1.406 1.00 93.94 83 LEU A N 1
ATOM 610 C CA . LEU A 1 83 ? -3.008 12.959 -0.882 1.00 93.94 83 LEU A CA 1
ATOM 611 C C . LEU A 1 83 ? -2.948 12.897 0.650 1.00 93.94 83 LEU A C 1
ATOM 613 O O . LEU A 1 83 ? -3.975 12.793 1.313 1.00 93.94 83 LEU A O 1
ATOM 617 N N . VAL A 1 84 ? -1.748 12.991 1.226 1.00 93.69 84 VAL A N 1
ATOM 618 C CA . VAL A 1 84 ? -1.576 12.987 2.685 1.00 93.69 84 VAL A CA 1
ATOM 619 C C . VAL A 1 84 ? -2.265 14.196 3.323 1.00 93.69 84 VAL A C 1
ATOM 621 O O . VAL A 1 84 ? -2.951 14.035 4.328 1.00 93.69 84 VAL A O 1
ATOM 624 N N . ALA A 1 85 ? -2.143 15.388 2.734 1.00 94.25 85 ALA A N 1
ATOM 625 C CA . ALA A 1 85 ? -2.822 16.584 3.230 1.00 94.25 85 ALA A CA 1
ATOM 626 C C . ALA A 1 85 ? -4.356 16.434 3.214 1.00 94.25 85 ALA A C 1
ATOM 628 O O . ALA A 1 85 ? -5.016 16.811 4.181 1.00 94.25 85 ALA A O 1
ATOM 629 N N . GLU A 1 86 ? -4.919 15.838 2.159 1.00 92.94 86 GLU A N 1
ATOM 630 C CA . GLU A 1 86 ? -6.357 15.546 2.056 1.00 92.94 86 GLU A CA 1
ATOM 631 C C . GLU A 1 86 ? -6.821 14.559 3.141 1.00 92.94 86 GLU A C 1
ATOM 633 O O . GLU A 1 86 ? -7.844 14.780 3.795 1.00 92.94 86 GLU A O 1
ATOM 638 N N . LEU A 1 87 ? -6.036 13.508 3.405 1.00 91.12 87 LEU A N 1
ATOM 639 C CA . LEU A 1 87 ? -6.335 12.550 4.474 1.00 91.12 87 LEU A CA 1
ATOM 640 C C . LEU A 1 87 ? -6.301 13.207 5.855 1.00 91.12 87 LEU A C 1
ATOM 642 O O . LEU A 1 87 ? -7.193 12.976 6.672 1.00 91.12 87 LEU A O 1
ATOM 646 N N . LEU A 1 88 ? -5.315 14.062 6.117 1.00 89.00 88 LEU A N 1
ATOM 647 C CA . LEU A 1 88 ? -5.202 14.767 7.394 1.00 89.00 88 LEU A CA 1
ATOM 648 C C . LEU A 1 88 ? -6.311 15.808 7.596 1.00 89.00 88 LEU A C 1
ATOM 650 O O . LEU A 1 88 ? -6.732 16.028 8.726 1.00 89.00 88 LEU A O 1
ATOM 654 N N . ALA A 1 89 ? -6.828 16.417 6.528 1.00 87.94 89 ALA A N 1
ATOM 655 C CA . ALA A 1 89 ? -7.908 17.401 6.614 1.00 87.94 89 ALA A CA 1
ATOM 656 C C . AL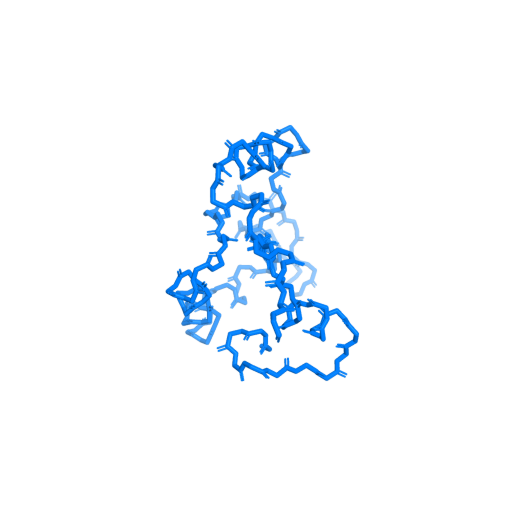A A 1 89 ? -9.282 16.791 6.967 1.00 87.94 89 ALA A C 1
ATOM 658 O O . ALA A 1 89 ? -10.221 17.527 7.275 1.00 87.94 89 ALA A O 1
ATOM 659 N N . THR A 1 90 ? -9.424 15.461 6.935 1.00 76.69 90 THR A N 1
ATOM 660 C CA . THR A 1 90 ? -10.712 14.795 7.170 1.00 76.69 90 THR A CA 1
ATOM 661 C C . THR A 1 90 ? -11.020 14.708 8.681 1.00 76.69 90 THR A C 1
ATOM 663 O O . THR A 1 90 ? -10.249 14.111 9.438 1.00 76.69 90 THR A O 1
ATOM 666 N N . PRO A 1 91 ? -12.145 15.274 9.170 1.00 58.97 91 PRO A N 1
ATOM 667 C CA . PRO A 1 91 ? -12.420 15.451 10.605 1.00 58.97 91 PRO A CA 1
ATOM 668 C C . PRO A 1 91 ? -12.668 14.154 11.398 1.00 58.97 91 PRO A C 1
ATOM 670 O O . PRO A 1 91 ? -12.642 14.178 12.630 1.00 58.97 91 PRO A O 1
ATOM 673 N N . GLU A 1 92 ? -12.887 13.016 10.735 1.00 60.91 92 GLU A N 1
ATOM 674 C CA . GLU A 1 92 ? -13.002 11.705 11.396 1.00 60.91 92 GLU A CA 1
ATOM 675 C C . GLU A 1 92 ? -11.654 11.168 11.910 1.00 60.91 92 GLU A C 1
ATOM 677 O O . GLU A 1 92 ? -11.630 10.420 12.886 1.00 60.91 92 GLU A O 1
ATOM 682 N N . ASN A 1 93 ? -10.526 11.622 11.352 1.00 54.34 93 ASN A N 1
ATOM 683 C CA . ASN A 1 93 ? -9.193 11.116 11.710 1.00 54.34 93 ASN A CA 1
ATOM 684 C C . ASN A 1 93 ? -8.620 11.694 13.008 1.00 54.34 93 ASN A C 1
ATOM 686 O O . ASN A 1 93 ? -7.623 11.194 13.516 1.00 54.34 93 ASN A O 1
ATOM 690 N N . HIS A 1 94 ? -9.251 12.732 13.560 1.00 50.47 94 HIS A N 1
ATOM 691 C CA . HIS A 1 94 ? -8.793 13.411 14.773 1.00 50.47 94 HIS A CA 1
ATOM 692 C C . HIS A 1 94 ? -9.374 12.818 16.072 1.00 50.47 94 HIS A C 1
ATOM 694 O O . HIS A 1 94 ? -9.048 13.311 17.148 1.00 50.47 94 HIS A O 1
ATOM 700 N N . ARG A 1 95 ? -10.264 11.811 16.002 1.00 48.88 95 ARG A N 1
ATOM 701 C CA . ARG A 1 95 ? -11.116 11.398 17.143 1.00 48.88 95 ARG A CA 1
ATOM 702 C C . ARG A 1 95 ? -11.027 9.929 17.583 1.00 48.88 95 ARG A C 1
ATOM 704 O O . ARG A 1 95 ? -11.845 9.514 18.395 1.00 48.88 95 ARG A O 1
ATOM 711 N N . ARG A 1 96 ? -10.069 9.133 17.097 1.00 52.22 96 ARG A N 1
ATOM 712 C CA . ARG A 1 96 ? -9.961 7.701 17.466 1.00 52.22 96 ARG A CA 1
ATOM 713 C C . ARG A 1 96 ? -8.885 7.351 18.502 1.00 52.22 96 ARG A C 1
ATOM 715 O O . ARG A 1 96 ? -8.768 6.193 18.868 1.00 52.22 96 ARG A O 1
ATOM 722 N N . THR A 1 97 ? -8.158 8.336 1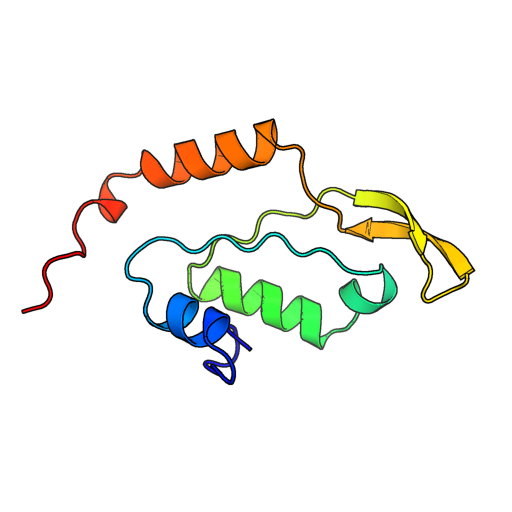9.027 1.00 48.59 97 THR A N 1
ATOM 723 C CA . T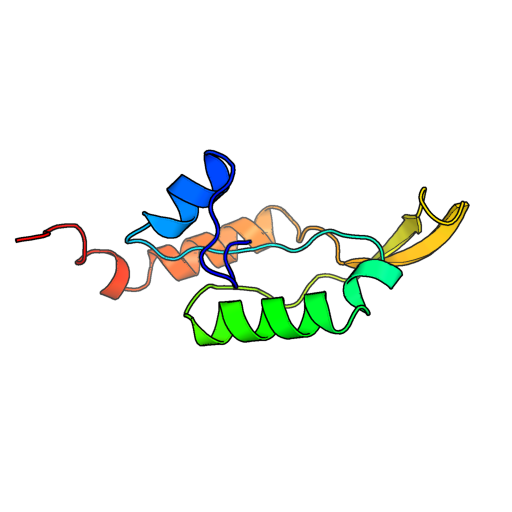HR A 1 97 ? -7.060 8.152 19.997 1.00 48.59 97 THR A CA 1
ATOM 724 C C . THR A 1 97 ? -7.482 7.873 21.445 1.00 48.59 97 THR A C 1
ATOM 726 O O . THR A 1 97 ? -6.615 7.735 22.303 1.00 48.59 97 THR A O 1
ATOM 729 N N . GLU A 1 98 ? -8.775 7.766 21.747 1.00 43.31 98 GLU A N 1
ATOM 730 C CA . GLU A 1 98 ? -9.260 7.433 23.091 1.00 43.31 98 GLU A CA 1
ATOM 731 C C . GLU A 1 98 ? -9.884 6.035 23.083 1.00 43.31 98 GLU A C 1
ATOM 733 O O . GLU A 1 98 ? -11.081 5.858 22.862 1.00 43.31 98 GLU A O 1
ATOM 738 N N . VAL A 1 99 ? -9.046 5.020 23.293 1.00 48.69 99 VAL A N 1
ATOM 739 C CA . VAL A 1 99 ? -9.511 3.671 23.628 1.00 48.69 99 VAL A CA 1
ATOM 740 C C . VAL A 1 99 ? -9.867 3.660 25.118 1.00 48.69 99 VAL A C 1
ATOM 742 O O . VAL A 1 99 ? -9.022 3.975 25.958 1.00 48.69 99 VAL A O 1
ATOM 745 N N . SER A 1 100 ? -11.139 3.359 25.403 1.00 39.84 100 SER A N 1
ATOM 746 C CA . SER A 1 100 ? -11.692 3.048 26.735 1.00 39.84 100 SER A CA 1
ATOM 747 C C . SER A 1 100 ? -11.167 1.735 27.305 1.00 39.84 100 SER A C 1
ATOM 749 O O . SER A 1 100 ? -10.841 0.833 26.502 1.00 39.84 100 SER A O 1
#

Sequence (100 aa):
MAAAGAAPNRLGTVILAADCPVAFFPVMGARMWEKPAVRRNVAQLREDGCVVPEPVWHEGFDPGTGSRASHPSLPSPEQVAKLVAELLATPENHRRTEVS

Secondary structure (DSSP, 8-state):
-GGGT--SSHHHHHHHT-SS--B------HHHHTSHHHHHHHHHHHHTT-B-PPPEEEEEEETTTTEEEEEEEPPPHHHHHHHHHHHHT-GGGGS-----

Mean predicted aligned error: 6.1 Å

Foldseek 3Di:
DCLVLDDPDPVSVCSNPDPAAAEDQDFDAPVVCPDPVNVVSLVSCVVVVHHYDDFDWDWDQDPVVRDTDITGDDDDPVVVVVVVVVRVPDPVRVPRPDDD

Nearest PDB structures (foldseek):
  5h75-assembly1_A  TM=9.011E-01  e=3.101E-06  Bacillus sp. HIL-Y85/54728
  5h75-assembly1_D  TM=8.520E-01  e=5.602E-06  Bacillus sp. HIL-Y85/54728
  3qjg-assembly1_L  TM=8.909E-01  e=4.901E-05  Staphylococcus aureus subsp. aureus COL
  1g63-assembly1_F  TM=8.541E-01  e=8.854E-05  Staphylococcus epidermidis
  1g5q-assembly1_A  TM=8.248E-01  e=1.078E-04  Staphylococcus epidermidis